Protein AF-X0PLC8-F1 (afdb_monomer)

Structure (mmCIF, N/CA/C/O backbone):
data_AF-X0PLC8-F1
#
_entry.id   AF-X0PLC8-F1
#
loop_
_atom_site.group_PDB
_atom_site.id
_atom_site.type_symbol
_atom_site.label_atom_id
_atom_site.label_alt_id
_atom_site.label_comp_id
_atom_site.label_asym_id
_atom_site.label_entity_id
_atom_site.label_seq_id
_atom_site.pdbx_PDB_ins_code
_atom_site.Cartn_x
_atom_site.Cartn_y
_atom_site.Cartn_z
_atom_site.occupancy
_atom_site.B_iso_or_equiv
_atom_site.auth_seq_id
_atom_site.auth_comp_id
_atom_site.auth_asym_id
_atom_site.auth_atom_id
_atom_site.pdbx_PDB_model_num
ATOM 1 N N . MET A 1 1 ? -4.499 11.742 -1.178 1.00 93.62 1 MET A N 1
ATOM 2 C CA . MET A 1 1 ? -5.339 10.524 -1.301 1.00 93.62 1 MET A CA 1
ATOM 3 C C . MET A 1 1 ? -6.110 10.357 -0.002 1.00 93.62 1 MET A C 1
ATOM 5 O O . MET A 1 1 ? -5.523 10.557 1.053 1.00 93.62 1 MET A O 1
ATOM 9 N N . THR A 1 2 ? -7.409 10.066 -0.093 1.00 94.44 2 THR A N 1
ATOM 10 C CA . THR A 1 2 ? -8.349 10.011 1.045 1.00 94.44 2 THR A CA 1
ATOM 11 C C . THR A 1 2 ? -8.955 8.620 1.267 1.00 94.44 2 THR A C 1
ATOM 13 O O . THR A 1 2 ? -9.656 8.402 2.248 1.00 94.44 2 THR A O 1
ATOM 16 N N . GLY A 1 3 ? -8.679 7.659 0.383 1.00 94.25 3 GLY A N 1
ATOM 17 C CA . GLY A 1 3 ? -9.177 6.289 0.454 1.00 94.25 3 GLY A CA 1
ATOM 18 C C . GLY A 1 3 ? -8.671 5.445 -0.716 1.00 94.25 3 GLY A C 1
ATOM 19 O O . GLY A 1 3 ? -8.031 5.962 -1.633 1.00 94.25 3 GLY A O 1
ATOM 20 N N . GLY A 1 4 ? -8.977 4.147 -0.682 1.00 96.69 4 GLY A N 1
ATOM 21 C CA . GLY A 1 4 ? -8.587 3.185 -1.717 1.00 96.69 4 GLY A CA 1
ATOM 22 C C . GLY A 1 4 ? -7.189 2.589 -1.533 1.00 96.69 4 GLY A C 1
ATOM 23 O O . GLY A 1 4 ? -6.539 2.774 -0.501 1.00 96.69 4 GLY A O 1
ATOM 24 N N . VAL A 1 5 ? -6.754 1.836 -2.545 1.00 97.94 5 VAL A N 1
ATOM 25 C CA . VAL A 1 5 ? -5.438 1.190 -2.601 1.00 97.94 5 VAL A CA 1
ATOM 26 C C . VAL A 1 5 ? -4.748 1.579 -3.903 1.00 97.94 5 VAL A C 1
ATOM 28 O O . VAL A 1 5 ? -5.341 1.443 -4.972 1.00 97.94 5 VAL A O 1
ATOM 31 N N . ALA A 1 6 ? -3.500 2.037 -3.826 1.00 98.19 6 ALA A N 1
ATOM 32 C CA . ALA A 1 6 ? -2.663 2.297 -4.995 1.00 98.19 6 ALA A CA 1
ATOM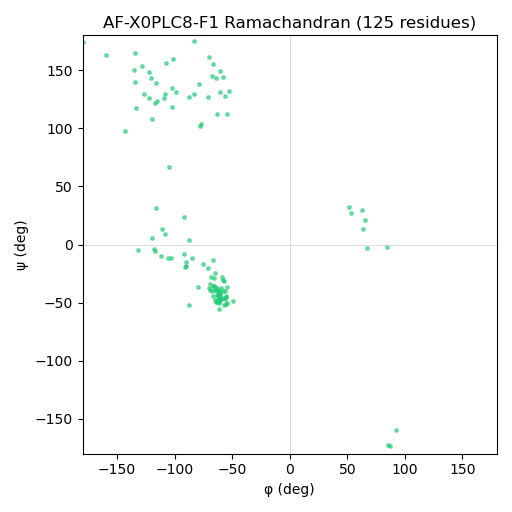 33 C C . ALA A 1 6 ? -1.439 1.379 -5.006 1.00 98.19 6 ALA A C 1
ATOM 35 O O . ALA A 1 6 ? -0.799 1.177 -3.978 1.00 98.19 6 ALA A O 1
ATOM 36 N N . VAL A 1 7 ? -1.083 0.853 -6.176 1.00 98.56 7 VAL A N 1
ATOM 37 C CA . VAL A 1 7 ? 0.125 0.041 -6.367 1.00 98.56 7 VAL A CA 1
ATOM 38 C C . VAL A 1 7 ? 0.976 0.698 -7.443 1.00 98.56 7 VAL A C 1
ATOM 40 O O . VAL A 1 7 ? 0.493 0.972 -8.539 1.00 98.56 7 VAL A O 1
ATOM 43 N N . ILE A 1 8 ? 2.236 0.970 -7.121 1.00 98.44 8 ILE A N 1
ATOM 44 C CA . ILE A 1 8 ? 3.187 1.649 -7.991 1.00 98.44 8 ILE A CA 1
ATOM 45 C C . ILE A 1 8 ? 4.356 0.695 -8.240 1.00 98.44 8 ILE A C 1
ATOM 47 O O . ILE A 1 8 ? 5.176 0.461 -7.358 1.00 98.44 8 ILE A O 1
ATOM 51 N N . LEU A 1 9 ? 4.437 0.158 -9.460 1.00 97.75 9 LEU A N 1
ATOM 52 C CA . LEU A 1 9 ? 5.514 -0.742 -9.917 1.00 97.75 9 LEU A CA 1
ATOM 53 C C . LEU A 1 9 ? 6.659 0.029 -10.590 1.00 97.75 9 LEU A C 1
ATOM 55 O O . LEU A 1 9 ? 7.358 -0.486 -11.457 1.00 97.75 9 LEU A O 1
ATOM 59 N N . GLY A 1 10 ? 6.776 1.307 -10.238 1.00 92.31 10 GLY A N 1
ATOM 60 C CA . GLY A 1 10 ? 7.512 2.343 -10.945 1.00 92.31 10 GLY A CA 1
ATOM 61 C C . GLY A 1 10 ? 8.354 3.191 -9.993 1.00 92.31 10 GLY A C 1
ATOM 62 O O . GLY A 1 10 ? 8.079 3.248 -8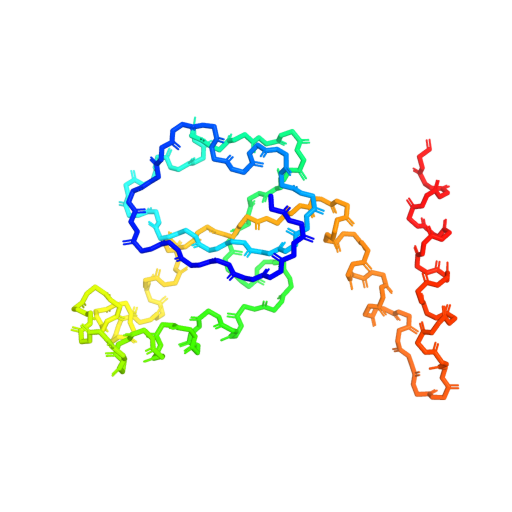.795 1.00 92.31 10 GLY A O 1
ATOM 63 N N . ARG A 1 11 ? 9.309 3.954 -10.538 1.00 94.88 11 ARG A N 1
ATOM 64 C CA . ARG A 1 11 ? 9.927 5.051 -9.778 1.00 94.88 11 ARG A CA 1
ATOM 65 C C . ARG A 1 11 ? 8.875 6.112 -9.462 1.00 94.88 11 ARG A C 1
ATOM 67 O O . ARG A 1 11 ? 8.034 6.429 -10.300 1.00 94.88 11 ARG A O 1
ATOM 74 N N . THR A 1 12 ? 8.973 6.716 -8.285 1.00 96.19 12 THR A N 1
ATOM 75 C CA . THR A 1 12 ? 8.126 7.847 -7.890 1.00 96.19 12 THR A CA 1
ATOM 76 C C . THR A 1 12 ? 8.861 9.180 -8.020 1.00 96.19 12 THR A C 1
ATOM 78 O O . THR A 1 12 ? 10.097 9.248 -8.060 1.00 96.19 12 THR A O 1
ATOM 81 N N . GLY A 1 13 ? 8.076 10.256 -8.098 1.00 96.12 13 GLY A N 1
ATOM 82 C CA . GLY A 1 13 ? 8.557 11.633 -8.012 1.00 96.12 13 GLY A CA 1
ATOM 83 C C . GLY A 1 13 ? 8.731 12.112 -6.569 1.00 96.12 13 GLY A C 1
ATOM 84 O O . GLY A 1 13 ? 8.387 11.414 -5.616 1.00 96.12 13 GLY A O 1
ATOM 85 N N . ARG A 1 14 ? 9.261 13.332 -6.418 1.00 97.50 14 ARG A N 1
ATOM 86 C CA . ARG A 1 14 ? 9.394 14.010 -5.117 1.00 97.50 14 ARG A CA 1
ATOM 87 C C . ARG A 1 14 ? 8.023 14.348 -4.527 1.00 97.50 14 ARG A C 1
ATOM 89 O O . ARG A 1 14 ? 7.073 14.576 -5.270 1.00 97.50 14 ARG A O 1
ATOM 96 N N . ASN A 1 15 ? 7.981 14.481 -3.202 1.00 97.62 15 ASN A N 1
ATOM 97 C CA . ASN A 1 15 ? 6.797 14.859 -2.432 1.00 97.62 15 ASN A CA 1
ATOM 98 C C . ASN A 1 15 ? 5.637 13.848 -2.552 1.00 97.62 15 ASN A C 1
ATOM 100 O O . ASN A 1 15 ? 4.465 14.216 -2.475 1.00 97.62 15 ASN A O 1
ATOM 104 N N . PHE A 1 16 ? 5.961 12.566 -2.755 1.00 98.50 16 PHE A N 1
ATOM 105 C CA . PHE A 1 16 ? 4.966 11.494 -2.774 1.00 98.50 16 PHE A CA 1
ATOM 106 C C . PHE A 1 16 ? 4.204 11.456 -1.441 1.00 98.50 16 PHE A C 1
ATOM 108 O O . PHE A 1 16 ? 4.798 11.686 -0.394 1.00 98.50 16 PHE A O 1
ATOM 115 N N . ALA A 1 17 ? 2.905 11.148 -1.485 1.00 98.00 17 ALA A N 1
ATOM 116 C CA . ALA A 1 17 ? 2.011 11.073 -0.323 1.00 98.00 17 ALA A CA 1
ATOM 117 C C . ALA A 1 17 ? 1.783 12.383 0.461 1.00 98.00 17 ALA A C 1
ATOM 119 O O . ALA A 1 17 ? 1.166 12.353 1.525 1.00 98.00 17 ALA A O 1
ATOM 120 N N . ALA A 1 18 ? 2.169 13.543 -0.079 1.00 98.06 18 ALA A N 1
ATOM 121 C CA . ALA A 1 18 ? 1.768 14.823 0.501 1.00 98.06 18 ALA A CA 1
ATOM 122 C C . ALA A 1 18 ? 0.233 14.924 0.599 1.00 98.06 18 ALA A C 1
ATOM 124 O O . ALA A 1 18 ? -0.485 14.668 -0.374 1.00 98.06 18 ALA A O 1
ATOM 125 N N . GLY A 1 19 ? -0.276 15.248 1.791 1.00 97.19 19 GLY A N 1
ATOM 126 C CA . GLY A 1 19 ? -1.719 15.309 2.057 1.00 97.19 19 GLY A CA 1
ATOM 127 C C . GLY A 1 19 ? -2.442 13.957 1.952 1.00 97.19 19 GLY A C 1
ATOM 128 O O . GLY A 1 19 ? -3.648 13.911 1.706 1.00 97.19 19 GLY A O 1
ATOM 129 N N . MET A 1 20 ? -1.730 12.832 2.058 1.00 97.81 20 MET A N 1
ATOM 130 C CA . MET A 1 20 ? -2.353 11.511 2.105 1.00 97.81 20 MET A CA 1
ATOM 131 C C . MET A 1 20 ? -2.936 11.264 3.500 1.00 97.81 20 MET A C 1
ATOM 133 O O . MET A 1 20 ? -2.202 10.971 4.436 1.00 97.81 20 MET A O 1
ATOM 137 N N . SER A 1 21 ? -4.257 11.379 3.626 1.00 96.06 21 SER A N 1
ATOM 138 C CA . SER A 1 21 ? -4.993 11.233 4.889 1.00 96.06 21 SER A CA 1
ATOM 139 C C . SER A 1 21 ? -5.765 9.915 5.008 1.00 96.06 21 SER A C 1
ATOM 141 O O . SER A 1 21 ? -6.222 9.573 6.093 1.00 96.06 21 SER A O 1
ATOM 143 N N . GLY A 1 22 ? -5.898 9.146 3.923 1.00 95.12 22 GLY A N 1
ATOM 144 C CA . GLY A 1 22 ? -6.571 7.848 3.948 1.00 95.12 22 GLY A CA 1
ATOM 145 C C . GLY A 1 22 ? -6.192 6.945 2.779 1.00 95.12 22 GLY A C 1
ATOM 146 O O . GLY A 1 22 ? -5.667 7.408 1.764 1.00 95.12 22 GLY A O 1
ATOM 147 N N . GLY A 1 23 ? -6.478 5.650 2.931 1.00 96.25 23 GLY A N 1
ATOM 148 C CA . GLY A 1 23 ? -6.078 4.604 1.988 1.00 96.25 23 GLY A CA 1
ATOM 149 C C . GLY A 1 23 ? -4.682 4.042 2.265 1.00 96.25 23 GLY A C 1
ATOM 150 O O . GLY A 1 23 ? -4.062 4.349 3.283 1.00 96.25 23 GLY A O 1
ATOM 151 N N . VAL A 1 24 ? -4.203 3.189 1.362 1.00 97.88 24 VAL A N 1
ATOM 152 C CA . VAL A 1 24 ? -2.880 2.546 1.431 1.00 97.88 24 VAL A CA 1
ATOM 153 C C . VAL A 1 24 ? -2.216 2.625 0.061 1.00 97.88 24 VAL A C 1
ATOM 155 O O . VAL A 1 24 ? -2.873 2.410 -0.957 1.00 97.88 24 VAL A O 1
ATOM 158 N N . ALA A 1 25 ? -0.914 2.897 0.019 1.00 98.44 25 ALA A N 1
ATOM 159 C CA . ALA A 1 25 ? -0.137 2.757 -1.208 1.00 98.44 25 ALA A CA 1
ATOM 160 C C . ALA A 1 25 ? 1.003 1.749 -1.034 1.00 98.44 25 ALA A C 1
ATOM 162 O O . ALA A 1 25 ? 1.633 1.693 0.016 1.00 98.44 25 ALA A O 1
ATOM 163 N N . TYR A 1 26 ? 1.279 0.981 -2.080 1.00 98.62 26 TYR A N 1
ATOM 164 C CA . TYR A 1 26 ? 2.405 0.059 -2.167 1.00 98.62 26 TYR A CA 1
ATOM 165 C C . TYR A 1 26 ? 3.343 0.533 -3.264 1.00 98.62 26 TYR A C 1
ATOM 167 O O . TYR A 1 26 ? 2.922 0.692 -4.411 1.00 98.62 26 TYR A O 1
ATOM 175 N N . VAL A 1 27 ? 4.607 0.754 -2.926 1.00 98.56 27 VAL A N 1
ATOM 176 C CA . VAL A 1 27 ? 5.629 1.213 -3.866 1.00 98.56 27 VAL A CA 1
ATOM 177 C C . VAL A 1 27 ? 6.702 0.147 -3.979 1.00 98.56 27 VAL A C 1
ATOM 179 O O . VAL A 1 27 ? 7.315 -0.215 -2.981 1.00 98.56 27 VAL A O 1
ATOM 182 N N . TYR A 1 28 ? 6.930 -0.350 -5.189 1.00 98.38 28 TYR A N 1
ATOM 183 C CA . TYR A 1 28 ? 8.049 -1.235 -5.488 1.00 98.38 28 TYR A CA 1
ATOM 184 C C . TYR A 1 28 ? 9.326 -0.386 -5.613 1.00 98.38 28 TYR A C 1
ATOM 186 O O . TYR A 1 28 ? 9.511 0.298 -6.617 1.00 98.38 28 TYR A O 1
ATOM 194 N N . ASP A 1 29 ? 10.183 -0.373 -4.585 1.00 97.50 29 ASP A N 1
ATOM 195 C CA . ASP A 1 29 ? 11.367 0.502 -4.498 1.00 97.50 29 ASP A CA 1
ATOM 196 C C . ASP A 1 29 ? 12.676 -0.258 -4.751 1.00 97.50 29 ASP A C 1
ATOM 198 O O . ASP A 1 29 ? 13.532 -0.394 -3.877 1.00 97.50 29 ASP A O 1
ATOM 202 N N . TRP A 1 30 ? 12.864 -0.745 -5.978 1.00 94.75 30 TRP A N 1
ATOM 203 C CA . TRP A 1 30 ? 14.095 -1.452 -6.368 1.00 94.75 30 TRP A CA 1
ATOM 204 C C . TRP A 1 30 ? 15.342 -0.558 -6.385 1.00 94.75 30 TRP A C 1
ATOM 206 O O . TRP A 1 30 ? 16.462 -1.053 -6.480 1.00 94.75 30 TRP A O 1
ATOM 216 N N . THR A 1 31 ? 15.164 0.765 -6.333 1.00 94.31 31 THR A N 1
ATOM 217 C CA . THR A 1 31 ? 16.260 1.739 -6.259 1.00 94.31 31 THR A CA 1
ATOM 218 C C . THR A 1 31 ? 16.644 2.114 -4.832 1.00 94.31 31 THR A C 1
ATOM 220 O O . THR A 1 31 ? 17.642 2.812 -4.654 1.00 94.31 31 THR A O 1
ATOM 223 N N . HIS A 1 32 ? 15.873 1.681 -3.830 1.00 95.25 32 HIS A N 1
ATOM 224 C CA . HIS A 1 32 ? 16.065 2.014 -2.416 1.00 95.25 32 HIS A CA 1
ATOM 225 C C . HIS A 1 32 ? 16.188 3.530 -2.152 1.00 95.25 32 HIS A C 1
ATOM 227 O O . HIS A 1 32 ? 16.926 3.975 -1.268 1.00 95.25 32 HIS A O 1
ATOM 233 N N . ASP A 1 33 ? 15.491 4.347 -2.950 1.00 96.50 33 ASP A N 1
ATOM 234 C CA . ASP A 1 33 ? 15.533 5.813 -2.881 1.00 96.50 33 ASP A CA 1
ATOM 235 C C . ASP A 1 33 ? 14.173 6.441 -2.532 1.00 96.50 33 ASP A C 1
ATOM 237 O O . ASP A 1 33 ? 14.092 7.659 -2.327 1.00 96.50 33 ASP A O 1
ATOM 241 N N . PHE A 1 34 ? 13.117 5.626 -2.404 1.00 98.06 34 PHE A N 1
ATOM 242 C CA . PHE A 1 34 ? 11.743 6.092 -2.224 1.00 98.06 34 PHE A CA 1
ATOM 243 C C . PHE A 1 34 ? 11.562 6.921 -0.952 1.00 98.06 34 PHE A C 1
ATOM 245 O O . PHE A 1 34 ? 10.928 7.978 -0.985 1.00 98.06 34 PHE A O 1
ATOM 252 N N . ALA A 1 35 ? 12.165 6.492 0.160 1.00 96.81 35 ALA A N 1
ATOM 253 C CA . ALA A 1 35 ? 12.017 7.163 1.451 1.00 96.81 35 ALA A CA 1
ATOM 254 C C . ALA A 1 35 ? 12.438 8.644 1.408 1.00 96.81 35 ALA A C 1
ATOM 256 O O . ALA A 1 35 ? 11.847 9.471 2.095 1.00 96.81 35 ALA A O 1
ATOM 257 N N . LYS A 1 36 ? 13.410 9.000 0.554 1.00 97.31 36 LYS A N 1
ATOM 258 C CA . LYS A 1 36 ? 13.883 10.386 0.368 1.00 97.31 36 LYS A CA 1
ATOM 259 C C . LYS A 1 36 ? 12.916 11.248 -0.450 1.00 97.31 36 LYS A C 1
ATOM 261 O O . LYS A 1 36 ? 13.048 12.467 -0.479 1.00 97.31 36 LYS A O 1
ATOM 266 N N . LYS A 1 37 ? 11.983 10.621 -1.165 1.00 97.56 37 LYS A N 1
ATOM 267 C CA . LYS A 1 37 ? 11.005 11.274 -2.043 1.00 97.56 37 LYS A CA 1
ATOM 268 C C . LYS A 1 37 ? 9.614 11.349 -1.422 1.00 97.56 37 LYS A C 1
ATOM 270 O O . LYS A 1 37 ? 8.762 12.054 -1.962 1.00 97.56 37 LYS A O 1
ATOM 275 N N . CYS A 1 38 ? 9.380 10.639 -0.324 1.00 98.12 38 CYS A N 1
ATOM 276 C CA . CYS A 1 38 ? 8.106 10.634 0.375 1.00 98.12 38 CYS A CA 1
ATOM 277 C C . CYS A 1 38 ? 8.007 11.837 1.318 1.00 98.12 38 CYS A C 1
ATOM 279 O O . CYS A 1 38 ? 8.894 12.065 2.139 1.00 98.12 38 CYS A O 1
ATOM 281 N N . ASN A 1 39 ? 6.910 12.581 1.226 1.00 98.19 39 ASN A N 1
ATOM 282 C CA . ASN A 1 39 ? 6.485 13.459 2.305 1.00 98.19 39 ASN A CA 1
ATOM 283 C C . ASN A 1 39 ? 5.984 12.569 3.449 1.00 98.19 39 ASN A C 1
ATOM 285 O O . ASN A 1 39 ? 5.164 11.684 3.214 1.00 98.19 39 ASN A O 1
ATOM 289 N N . ARG A 1 40 ? 6.507 12.771 4.661 1.00 97.44 40 AR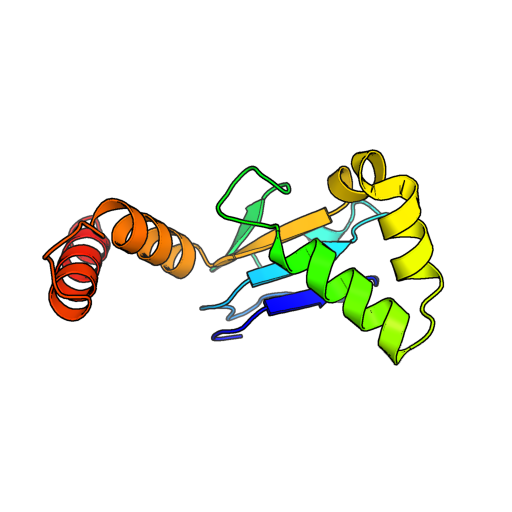G A N 1
ATOM 290 C CA . ARG A 1 40 ? 6.209 11.942 5.839 1.00 97.44 40 ARG A CA 1
ATOM 291 C C . ARG A 1 40 ? 5.385 12.683 6.890 1.00 97.44 40 ARG A C 1
ATOM 293 O O . ARG A 1 40 ? 5.268 12.192 8.006 1.00 97.44 40 ARG A O 1
ATOM 300 N N . ASP A 1 41 ? 4.808 13.834 6.548 1.00 97.56 41 ASP A N 1
ATOM 301 C CA . ASP A 1 41 ? 4.072 14.677 7.496 1.00 97.56 41 ASP A CA 1
ATOM 302 C C . ASP A 1 41 ? 2.883 13.908 8.091 1.00 97.56 41 ASP A C 1
ATOM 304 O O . ASP A 1 41 ? 2.711 13.885 9.307 1.00 97.56 41 ASP A O 1
ATOM 308 N N . LEU A 1 42 ? 2.126 13.200 7.241 1.00 97.44 42 LEU A N 1
ATOM 309 C CA . LEU A 1 42 ? 0.921 12.447 7.629 1.00 97.44 42 LEU A CA 1
ATOM 310 C C . LEU A 1 42 ? 1.060 10.924 7.521 1.00 97.44 42 LEU A C 1
ATOM 312 O O . LEU A 1 42 ? 0.169 10.191 7.951 1.00 97.44 42 LEU A O 1
ATOM 316 N N . VAL A 1 43 ? 2.142 10.431 6.919 1.00 98.25 43 VAL A N 1
ATOM 317 C CA . VAL A 1 43 ? 2.295 9.008 6.592 1.00 98.25 43 VAL A CA 1
ATOM 318 C C . VAL A 1 43 ? 3.534 8.404 7.219 1.00 98.25 43 VAL A C 1
ATOM 320 O O . VAL A 1 43 ? 4.574 9.055 7.331 1.00 98.25 43 VAL A O 1
ATOM 323 N N . ASP A 1 44 ? 3.418 7.123 7.542 1.00 98.25 44 ASP A N 1
ATOM 324 C CA . ASP A 1 44 ? 4.537 6.264 7.888 1.00 98.25 44 ASP A CA 1
ATOM 325 C C . ASP A 1 44 ? 4.825 5.278 6.758 1.00 98.25 44 ASP A C 1
ATOM 327 O O . ASP A 1 44 ? 3.971 4.969 5.916 1.00 98.25 44 ASP A O 1
ATOM 331 N N . LEU A 1 45 ? 6.074 4.820 6.739 1.00 98.25 45 LEU A N 1
ATOM 332 C CA . LEU A 1 45 ? 6.577 3.831 5.802 1.00 98.25 45 LEU A CA 1
ATOM 333 C C . LEU A 1 45 ? 6.800 2.532 6.562 1.00 98.25 45 LEU A C 1
ATOM 335 O O . LEU A 1 45 ? 7.471 2.548 7.591 1.00 98.25 45 LEU A O 1
ATOM 339 N N . TYR A 1 46 ? 6.269 1.442 6.029 1.00 98.06 46 TYR A N 1
ATOM 340 C CA . TYR A 1 46 ? 6.381 0.110 6.608 1.00 98.06 46 TYR A CA 1
ATOM 341 C C . TYR A 1 46 ? 6.886 -0.876 5.562 1.00 98.06 46 TYR A C 1
ATOM 343 O O . TYR A 1 46 ? 6.645 -0.708 4.360 1.00 98.06 46 TYR A O 1
ATOM 351 N N . HIS A 1 47 ? 7.541 -1.935 6.018 1.00 97.00 47 HIS A N 1
ATOM 352 C CA . HIS A 1 47 ? 7.684 -3.129 5.201 1.00 97.00 47 HIS A CA 1
ATOM 353 C C . HIS A 1 47 ? 6.332 -3.841 5.069 1.00 97.00 47 HIS A C 1
ATOM 355 O O . HIS A 1 47 ? 5.399 -3.613 5.846 1.00 97.00 47 HIS A O 1
ATOM 361 N N . LEU A 1 48 ? 6.212 -4.710 4.066 1.00 95.88 48 LEU A N 1
ATOM 362 C CA . LEU A 1 48 ? 5.061 -5.608 4.002 1.00 95.88 48 LEU A CA 1
ATOM 363 C C . LEU A 1 48 ? 5.023 -6.512 5.240 1.00 95.88 48 LEU A C 1
ATOM 365 O O . LEU A 1 48 ? 6.065 -6.861 5.791 1.00 95.88 48 LEU A O 1
ATOM 369 N N . ASP A 1 49 ? 3.816 -6.888 5.650 1.00 91.25 49 ASP A N 1
ATOM 370 C CA . ASP A 1 49 ? 3.503 -7.713 6.821 1.00 91.25 49 ASP A CA 1
ATOM 371 C C . ASP A 1 49 ? 3.805 -7.043 8.187 1.00 91.25 49 ASP A C 1
ATOM 373 O O . ASP A 1 49 ? 3.473 -7.600 9.233 1.00 91.25 49 ASP A O 1
ATOM 377 N N . GLU A 1 50 ? 4.374 -5.831 8.211 1.00 93.56 50 GLU A N 1
ATOM 378 C CA . GLU A 1 50 ? 4.685 -5.095 9.448 1.00 93.56 50 GLU A CA 1
ATOM 379 C C . GLU A 1 50 ? 3.451 -4.389 10.042 1.00 93.56 50 GLU A C 1
ATOM 381 O O . GLU A 1 50 ? 3.278 -4.332 11.261 1.00 93.56 50 GLU A O 1
ATOM 386 N N . ALA A 1 51 ? 2.569 -3.855 9.190 1.00 88.81 51 ALA A N 1
ATOM 387 C CA . ALA A 1 51 ? 1.454 -3.012 9.618 1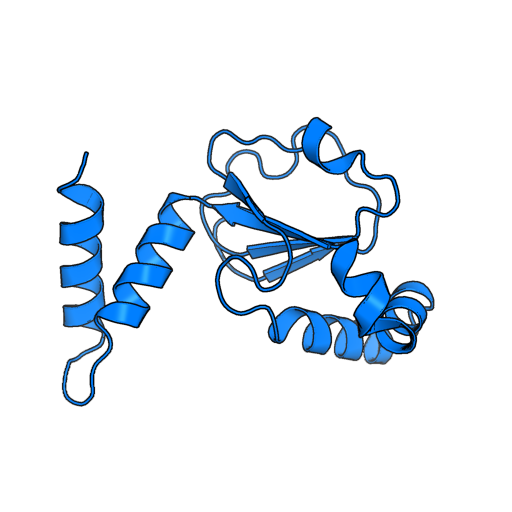.00 88.81 51 ALA A CA 1
ATOM 388 C C . ALA A 1 51 ? 0.182 -3.249 8.794 1.00 88.81 51 ALA A C 1
ATOM 390 O O . ALA A 1 51 ? -0.015 -2.650 7.737 1.00 88.81 51 ALA A O 1
ATOM 391 N N . GLY A 1 52 ? -0.742 -4.066 9.304 1.00 85.25 52 GLY A N 1
ATOM 392 C CA . GLY A 1 52 ? -2.037 -4.338 8.669 1.00 85.25 52 GLY A CA 1
ATOM 393 C C . GLY A 1 52 ? -2.021 -5.559 7.744 1.00 85.25 52 GLY A C 1
ATOM 394 O O . GLY A 1 52 ? -1.195 -6.444 7.902 1.00 85.25 52 GLY A O 1
ATOM 395 N N . ASP A 1 53 ? -2.992 -5.639 6.833 1.00 89.62 53 ASP A N 1
ATOM 396 C CA . ASP A 1 53 ? -3.108 -6.725 5.846 1.00 89.62 53 ASP A CA 1
ATOM 397 C C . ASP A 1 53 ? -2.620 -6.237 4.474 1.00 89.62 53 ASP A C 1
ATOM 399 O O . ASP A 1 53 ? -2.985 -5.132 4.058 1.00 89.62 53 ASP A O 1
ATOM 403 N N . ASP A 1 54 ? -1.805 -7.053 3.805 1.00 95.19 54 ASP A N 1
ATOM 404 C CA . ASP A 1 54 ? -1.188 -6.778 2.503 1.00 95.19 54 ASP A CA 1
ATOM 405 C C . ASP A 1 54 ? -1.584 -7.785 1.412 1.00 95.19 54 ASP A C 1
ATOM 407 O O . ASP A 1 54 ? -1.104 -7.701 0.280 1.00 95.19 54 ASP A O 1
ATOM 411 N N . SER A 1 55 ? -2.501 -8.711 1.706 1.00 93.62 55 SER A N 1
ATOM 412 C CA . SER A 1 55 ? -2.990 -9.723 0.755 1.00 93.62 55 SER A CA 1
ATOM 413 C C . SER A 1 55 ? -3.517 -9.112 -0.551 1.00 93.62 55 SER A C 1
ATOM 415 O O . SER A 1 55 ? -3.253 -9.637 -1.639 1.00 93.62 55 SER A O 1
ATOM 417 N N . ILE A 1 56 ? -4.161 -7.943 -0.455 1.00 96.81 56 ILE A N 1
ATOM 418 C CA . ILE A 1 56 ? -4.702 -7.189 -1.591 1.00 96.81 56 ILE A CA 1
ATOM 419 C C . ILE A 1 56 ? -3.636 -6.826 -2.633 1.00 96.81 56 ILE A C 1
ATOM 421 O O . ILE A 1 56 ? -3.939 -6.771 -3.824 1.00 96.81 56 ILE A O 1
ATOM 425 N N . LEU A 1 57 ? -2.374 -6.622 -2.233 1.00 98.12 57 LEU A N 1
ATOM 426 C CA . LEU A 1 57 ? -1.291 -6.284 -3.161 1.00 98.12 57 LEU A CA 1
ATOM 427 C C . LEU A 1 57 ? -1.089 -7.398 -4.192 1.00 98.12 57 LEU A C 1
ATOM 429 O O . LEU A 1 57 ? -1.032 -7.137 -5.395 1.00 98.12 57 LEU A O 1
ATOM 433 N N . LYS A 1 58 ? -1.027 -8.651 -3.730 1.00 97.19 58 LYS A N 1
ATOM 434 C CA . LYS A 1 58 ? -0.812 -9.805 -4.610 1.00 97.19 58 LYS A CA 1
ATOM 435 C C . LYS A 1 58 ? -1.991 -10.006 -5.563 1.00 97.19 58 LYS A C 1
ATOM 437 O O . LYS A 1 58 ? -1.788 -10.373 -6.718 1.00 97.19 58 LYS A O 1
ATOM 442 N N . GLU A 1 59 ? -3.214 -9.737 -5.112 1.00 98.12 59 GLU A N 1
ATOM 443 C CA . GLU A 1 59 ? -4.405 -9.776 -5.967 1.00 98.12 59 GLU A CA 1
ATOM 444 C C . GLU A 1 59 ? -4.392 -8.682 -7.039 1.00 98.12 59 GLU A C 1
ATOM 446 O O . GLU A 1 59 ? -4.680 -8.957 -8.205 1.00 98.12 59 GLU A O 1
ATOM 451 N N . LEU A 1 60 ? -4.029 -7.451 -6.667 1.00 98.50 60 LEU A N 1
ATOM 452 C CA . LEU A 1 60 ? -3.936 -6.328 -7.600 1.00 98.50 60 LEU A CA 1
ATOM 453 C C . LEU A 1 60 ? -2.844 -6.552 -8.648 1.00 98.50 60 LEU A C 1
ATOM 455 O O . LEU A 1 60 ? -3.072 -6.268 -9.820 1.00 98.50 60 LEU A O 1
ATOM 459 N N . LEU A 1 61 ? -1.704 -7.126 -8.261 1.00 98.62 61 LEU A N 1
ATOM 460 C CA . LEU A 1 61 ? -0.655 -7.534 -9.196 1.00 98.62 61 LEU A CA 1
ATOM 461 C C . LEU A 1 61 ? -1.160 -8.574 -10.203 1.00 98.62 61 LEU A C 1
ATOM 463 O O . LEU A 1 61 ? -0.946 -8.410 -11.402 1.00 98.62 61 LEU A O 1
ATOM 467 N N . LYS A 1 62 ? -1.872 -9.613 -9.742 1.00 98.50 62 LYS A N 1
ATOM 468 C CA . LYS A 1 62 ? -2.452 -10.641 -10.626 1.00 98.50 62 LYS A CA 1
ATOM 469 C C . LYS A 1 62 ? -3.436 -10.035 -11.625 1.00 98.50 62 LYS A C 1
ATOM 471 O O . LYS A 1 62 ? -3.340 -10.312 -12.817 1.00 98.50 62 LYS A O 1
ATOM 476 N N . LYS A 1 63 ? -4.343 -9.176 -11.147 1.00 98.62 63 LYS A N 1
ATOM 477 C CA . LYS A 1 63 ? -5.288 -8.443 -12.004 1.00 98.62 63 LYS A CA 1
ATOM 478 C C . LYS A 1 63 ? -4.559 -7.545 -12.996 1.00 98.62 63 LYS A C 1
ATOM 480 O O . LYS A 1 63 ? -4.945 -7.488 -14.155 1.00 98.62 63 LYS A O 1
ATOM 485 N N . HIS A 1 64 ? -3.492 -6.873 -12.565 1.00 98.62 64 HIS A N 1
ATOM 486 C CA . HIS A 1 64 ? -2.696 -6.038 -13.454 1.00 98.62 64 HIS A CA 1
ATOM 487 C C . HIS A 1 64 ? -2.077 -6.866 -14.585 1.00 98.62 64 HIS A C 1
ATOM 489 O O . HIS A 1 64 ? -2.280 -6.511 -15.737 1.00 98.62 64 HIS A O 1
ATOM 495 N N . VAL A 1 65 ? -1.435 -8.005 -14.288 1.00 98.69 65 VAL A N 1
ATOM 496 C CA . VAL A 1 65 ? -0.932 -8.926 -15.328 1.00 98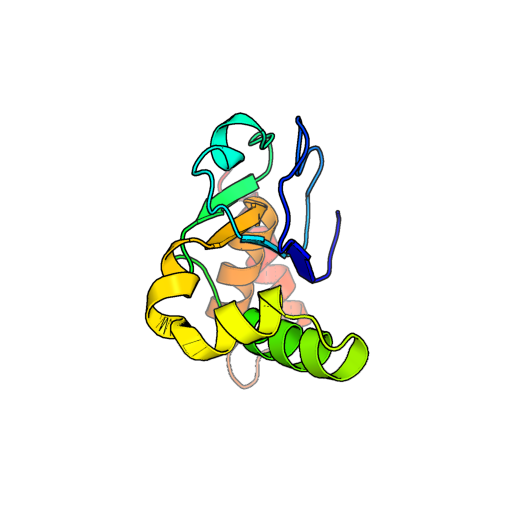.69 65 VAL A CA 1
ATOM 497 C C . VAL A 1 65 ? -2.054 -9.366 -16.264 1.00 98.69 65 VAL A C 1
ATOM 499 O O . VAL A 1 65 ? -1.888 -9.296 -17.472 1.00 98.69 65 VAL A O 1
ATOM 502 N N . GLN A 1 66 ? -3.203 -9.773 -15.722 1.00 98.69 66 GLN A N 1
ATOM 503 C CA . GLN A 1 66 ? -4.342 -10.218 -16.527 1.00 98.69 66 GLN A CA 1
ATOM 504 C C . GLN A 1 66 ? -4.860 -9.134 -17.485 1.00 98.69 66 GLN A C 1
ATOM 506 O O . GLN A 1 66 ? -5.298 -9.455 -18.585 1.00 98.69 66 GLN A O 1
ATOM 511 N N . TYR A 1 67 ? -4.864 -7.868 -17.065 1.00 98.56 67 TYR A N 1
ATOM 512 C CA . TYR A 1 67 ? -5.433 -6.775 -17.855 1.00 98.56 67 TYR A CA 1
ATOM 513 C C . TYR A 1 67 ? -4.433 -6.083 -18.780 1.00 98.56 67 TYR A C 1
ATOM 515 O O . TYR A 1 67 ? -4.864 -5.377 -19.688 1.00 98.56 67 TYR A O 1
ATOM 523 N N . THR A 1 68 ? -3.126 -6.219 -18.540 1.00 98.44 68 THR A N 1
ATOM 524 C CA . THR A 1 68 ? -2.104 -5.440 -19.262 1.00 98.44 68 THR A CA 1
ATOM 525 C C . THR A 1 68 ? -0.939 -6.261 -19.800 1.00 98.44 68 THR A C 1
ATOM 527 O O . THR A 1 68 ? -0.064 -5.688 -20.442 1.00 98.44 68 THR A O 1
ATOM 530 N N . ASP A 1 69 ? -0.879 -7.560 -19.499 1.00 98.12 69 ASP A N 1
ATOM 531 C CA . ASP A 1 69 ? 0.269 -8.430 -19.777 1.00 98.12 69 ASP A CA 1
ATOM 532 C C . ASP A 1 69 ? 1.608 -7.901 -19.226 1.00 98.12 69 ASP A C 1
ATOM 534 O O . ASP A 1 69 ? 2.682 -8.248 -19.712 1.00 98.12 69 ASP A O 1
ATOM 538 N N . SER A 1 70 ? 1.562 -7.097 -18.157 1.00 98.38 70 SER A N 1
ATOM 539 C CA . SER A 1 70 ? 2.741 -6.475 -17.541 1.00 98.38 70 SER A CA 1
ATOM 540 C C . SER A 1 70 ? 3.826 -7.488 -17.154 1.00 98.38 70 SER A C 1
ATOM 542 O O . SER A 1 70 ? 3.678 -8.263 -16.203 1.00 98.38 70 SER A O 1
ATOM 544 N N . GLU A 1 71 ? 4.966 -7.422 -17.846 1.00 97.81 71 GLU A N 1
ATOM 545 C CA . GLU A 1 71 ? 6.156 -8.227 -17.549 1.00 97.81 71 GLU A CA 1
ATOM 546 C C . GLU A 1 71 ? 6.707 -7.937 -16.150 1.00 97.81 71 GLU A C 1
ATOM 548 O O . GLU A 1 71 ? 7.096 -8.854 -15.427 1.00 97.81 71 GLU A O 1
ATOM 553 N N . THR A 1 72 ? 6.692 -6.668 -15.726 1.00 97.00 72 THR A N 1
ATOM 554 C CA . THR A 1 72 ? 7.159 -6.264 -14.394 1.00 97.00 72 THR A CA 1
ATOM 555 C C . THR A 1 72 ? 6.336 -6.931 -13.297 1.00 97.00 72 THR A C 1
ATOM 557 O O . THR A 1 72 ? 6.901 -7.522 -12.379 1.00 97.00 72 THR A O 1
ATOM 560 N N . ALA A 1 73 ? 5.004 -6.884 -13.391 1.00 98.25 73 ALA A N 1
ATOM 561 C CA . ALA A 1 73 ? 4.147 -7.519 -12.395 1.00 98.25 73 ALA A CA 1
ATOM 562 C C . ALA A 1 73 ? 4.265 -9.048 -12.420 1.00 98.25 73 ALA A C 1
ATOM 564 O O . ALA A 1 73 ? 4.252 -9.668 -11.357 1.00 98.25 73 ALA A O 1
ATOM 565 N N . ARG A 1 74 ? 4.438 -9.649 -13.605 1.00 98.50 74 ARG A N 1
ATOM 566 C CA . ARG A 1 74 ? 4.678 -11.090 -13.750 1.00 98.50 74 ARG A CA 1
ATOM 567 C C . ARG A 1 74 ? 5.967 -11.506 -13.045 1.00 98.50 74 ARG A C 1
ATOM 569 O O . ARG A 1 74 ? 5.918 -12.359 -12.169 1.00 98.50 74 ARG A O 1
ATOM 576 N N . LYS A 1 75 ? 7.078 -10.807 -13.304 1.00 97.88 75 LYS A N 1
ATOM 577 C CA . LYS A 1 75 ? 8.364 -11.048 -12.632 1.00 97.88 75 LYS A CA 1
ATOM 578 C C . LYS A 1 75 ? 8.248 -10.960 -11.107 1.00 97.88 75 LYS A C 1
ATOM 580 O O . LYS A 1 75 ? 8.803 -11.807 -10.406 1.00 97.88 75 LYS A O 1
ATOM 585 N N . ILE A 1 76 ? 7.537 -9.947 -10.602 1.00 98.06 76 ILE A N 1
ATOM 586 C CA . ILE A 1 76 ? 7.300 -9.770 -9.161 1.00 98.06 76 ILE A CA 1
ATOM 587 C C . ILE A 1 76 ? 6.517 -10.956 -8.588 1.00 98.06 76 ILE A C 1
ATOM 589 O O . ILE A 1 76 ? 6.858 -11.454 -7.519 1.00 98.06 76 ILE A O 1
ATOM 593 N N . LEU A 1 77 ? 5.472 -11.415 -9.280 1.00 98.25 77 LEU A N 1
ATOM 594 C CA . LEU A 1 77 ? 4.661 -12.551 -8.837 1.00 98.25 77 LEU A CA 1
ATOM 595 C C . LEU A 1 77 ? 5.433 -13.874 -8.875 1.00 98.25 77 LEU A C 1
ATOM 597 O O . LEU A 1 77 ? 5.308 -14.657 -7.933 1.00 98.25 77 LEU A O 1
ATOM 601 N N . ASP A 1 78 ? 6.242 -14.095 -9.911 1.00 98.31 78 ASP A N 1
ATOM 602 C CA . ASP A 1 78 ? 7.053 -15.306 -10.080 1.00 98.31 78 ASP A CA 1
ATOM 603 C C . ASP A 1 78 ? 8.138 -15.426 -8.995 1.00 98.31 78 ASP A C 1
ATOM 605 O O . ASP A 1 78 ? 8.497 -16.529 -8.593 1.00 98.31 78 ASP A O 1
ATOM 609 N N . ASN A 1 79 ? 8.623 -14.294 -8.469 1.00 97.62 79 ASN A N 1
ATOM 610 C CA . ASN A 1 79 ? 9.675 -14.221 -7.445 1.00 97.62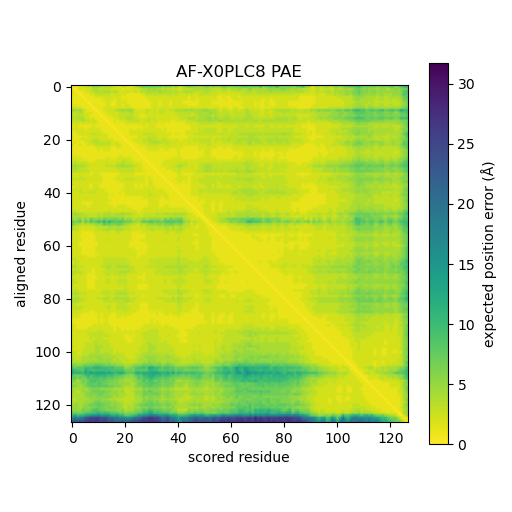 79 ASN A CA 1
ATOM 611 C C . ASN A 1 79 ? 9.172 -13.618 -6.121 1.00 97.62 79 ASN A C 1
ATOM 613 O O . ASN A 1 79 ? 9.922 -12.953 -5.400 1.00 97.62 79 ASN A O 1
ATOM 617 N N . TRP A 1 80 ? 7.892 -13.835 -5.807 1.00 96.81 80 TRP A N 1
ATOM 618 C CA . TRP A 1 80 ? 7.163 -13.108 -4.766 1.00 96.81 80 TRP A CA 1
ATOM 619 C C . TRP A 1 80 ? 7.884 -13.014 -3.417 1.00 96.81 80 TRP A C 1
ATOM 621 O O . TRP A 1 80 ? 7.992 -11.924 -2.864 1.00 96.81 80 TRP A O 1
ATOM 631 N N . ASP A 1 81 ? 8.398 -14.122 -2.883 1.00 95.25 81 ASP A N 1
ATOM 632 C CA . ASP A 1 81 ? 8.978 -14.152 -1.531 1.00 95.25 81 ASP A CA 1
ATOM 633 C C . ASP A 1 81 ? 10.243 -13.295 -1.386 1.00 95.25 81 ASP A C 1
ATOM 635 O O . ASP A 1 81 ? 10.559 -12.811 -0.292 1.00 95.25 81 ASP A O 1
ATOM 639 N N . THR A 1 82 ? 10.942 -13.066 -2.497 1.00 96.50 82 THR A N 1
ATOM 640 C CA . THR A 1 82 ? 12.095 -12.167 -2.568 1.00 96.50 82 THR A CA 1
ATOM 641 C C . THR A 1 82 ? 11.639 -10.744 -2.861 1.00 96.50 82 THR A C 1
ATOM 643 O O . THR A 1 82 ? 11.972 -9.824 -2.116 1.00 96.50 82 THR A O 1
ATOM 646 N N . GLU A 1 83 ? 10.833 -10.564 -3.907 1.00 96.56 83 GLU A N 1
ATOM 647 C CA . GLU A 1 83 ? 10.452 -9.244 -4.418 1.00 96.56 83 GLU A CA 1
ATOM 648 C C . GLU A 1 83 ? 9.552 -8.471 -3.449 1.00 96.56 83 GLU A C 1
ATOM 650 O O . GLU A 1 83 ? 9.613 -7.243 -3.387 1.00 96.56 83 GLU A O 1
ATOM 655 N N . LYS A 1 84 ? 8.773 -9.171 -2.613 1.00 95.50 84 LYS A N 1
ATOM 656 C CA . LYS A 1 84 ? 7.933 -8.544 -1.585 1.00 95.50 84 LYS A CA 1
ATOM 657 C C . LYS A 1 84 ? 8.742 -7.698 -0.591 1.00 95.50 84 LYS A C 1
ATOM 659 O O . LYS A 1 84 ? 8.229 -6.718 -0.064 1.00 95.50 84 LYS A O 1
ATOM 664 N N . LYS A 1 85 ? 10.021 -8.024 -0.364 1.00 96.25 85 LYS A N 1
ATOM 665 C CA . LYS A 1 85 ? 10.911 -7.282 0.553 1.00 96.25 85 LYS A CA 1
ATOM 666 C C . LYS A 1 85 ? 11.308 -5.904 0.014 1.00 96.25 85 LYS A C 1
ATOM 668 O O . LYS A 1 85 ? 11.713 -5.041 0.786 1.00 96.25 85 LYS A O 1
ATOM 673 N N . THR A 1 86 ? 11.178 -5.705 -1.294 1.00 96.88 86 THR A N 1
ATOM 674 C CA . THR A 1 86 ? 11.474 -4.452 -2.001 1.00 96.88 86 THR A CA 1
ATOM 675 C C . THR A 1 86 ? 10.291 -3.479 -1.963 1.00 96.88 86 THR A C 1
ATOM 677 O O . THR A 1 86 ? 10.424 -2.309 -2.323 1.00 96.88 86 THR A O 1
ATOM 680 N N . PHE A 1 87 ? 9.112 -3.940 -1.539 1.00 98.19 87 PHE A N 1
ATOM 681 C CA . PHE A 1 87 ? 7.953 -3.072 -1.399 1.00 98.19 87 PHE A CA 1
ATOM 682 C C . PHE A 1 87 ? 8.012 -2.252 -0.115 1.00 98.19 87 PHE A C 1
ATOM 684 O O . PHE A 1 87 ? 8.290 -2.764 0.969 1.00 98.19 87 PHE A O 1
ATOM 691 N N . ILE A 1 88 ? 7.646 -0.982 -0.256 1.00 98.25 88 ILE A N 1
ATOM 692 C CA . ILE A 1 88 ? 7.355 -0.076 0.844 1.00 98.25 88 ILE A CA 1
ATOM 693 C C . ILE A 1 88 ? 5.855 0.189 0.861 1.00 98.25 88 ILE A C 1
ATOM 695 O O . ILE A 1 88 ? 5.264 0.611 -0.139 1.00 98.25 88 ILE A O 1
ATOM 699 N N . LYS A 1 89 ? 5.239 -0.041 2.015 1.00 98.38 89 LYS A N 1
ATOM 700 C CA . LYS A 1 89 ? 3.865 0.347 2.299 1.00 98.38 89 LYS A CA 1
ATOM 701 C C . LYS A 1 89 ? 3.849 1.770 2.838 1.00 98.38 89 LYS A C 1
ATOM 703 O O . LYS A 1 89 ? 4.527 2.078 3.811 1.00 98.38 89 LYS A O 1
ATOM 708 N N . VAL A 1 90 ? 3.042 2.624 2.224 1.00 98.38 90 VAL A N 1
ATOM 709 C CA . VAL A 1 90 ? 2.751 3.980 2.689 1.00 98.38 90 VAL A CA 1
ATOM 710 C C . VAL A 1 90 ? 1.384 3.966 3.348 1.00 98.38 90 VAL A C 1
ATOM 712 O O . VAL A 1 90 ? 0.379 3.644 2.704 1.00 98.38 90 VAL A O 1
ATOM 715 N N . TYR A 1 91 ? 1.350 4.299 4.635 1.00 97.81 91 TYR A N 1
ATOM 716 C CA . TYR A 1 91 ? 0.148 4.205 5.452 1.00 97.81 91 TYR A CA 1
ATOM 717 C C . TYR A 1 91 ? -0.019 5.498 6.268 1.00 97.81 91 TYR A C 1
ATOM 719 O O . TYR A 1 91 ? 0.846 5.812 7.087 1.00 97.81 91 TYR A O 1
ATOM 727 N N . PRO A 1 92 ? -1.104 6.272 6.070 1.00 97.62 92 PRO A N 1
ATOM 728 C CA . PRO A 1 92 ? -1.369 7.454 6.884 1.00 97.62 92 PRO A CA 1
ATOM 729 C C . PRO A 1 92 ? -1.534 7.094 8.357 1.00 97.62 92 PRO A C 1
ATOM 731 O O . PRO A 1 92 ? -2.286 6.170 8.672 1.00 97.62 92 PRO A O 1
ATOM 734 N N . ARG A 1 93 ? -0.844 7.817 9.247 1.00 96.25 93 ARG A N 1
ATOM 735 C CA . ARG A 1 93 ? -0.750 7.501 10.684 1.00 96.25 93 ARG A CA 1
ATOM 736 C C . ARG A 1 93 ? -2.114 7.425 11.355 1.00 96.25 93 ARG A C 1
ATOM 738 O O . ARG A 1 93 ? -2.447 6.401 11.952 1.00 96.25 93 ARG A O 1
ATOM 745 N N . ASP A 1 94 ? -2.933 8.456 11.179 1.00 94.88 94 ASP A N 1
ATOM 746 C CA . ASP A 1 94 ? -4.252 8.522 11.815 1.00 94.88 94 ASP A CA 1
ATOM 747 C C . ASP A 1 94 ? -5.210 7.486 11.226 1.00 94.88 94 ASP A C 1
ATOM 749 O O . ASP A 1 94 ? -5.933 6.802 11.953 1.00 94.88 94 ASP A O 1
ATOM 753 N N . TYR A 1 95 ? -5.152 7.281 9.906 1.00 94.81 95 TYR A N 1
ATOM 754 C CA . TYR A 1 95 ? -5.922 6.233 9.239 1.00 94.81 95 TYR A CA 1
ATOM 755 C C . TYR A 1 95 ? -5.525 4.836 9.739 1.00 94.81 95 TYR A C 1
ATOM 757 O O . TYR A 1 95 ? -6.388 3.989 9.978 1.00 94.81 95 TYR A O 1
ATOM 765 N N . HIS A 1 96 ? -4.228 4.587 9.937 1.00 95.38 96 HIS A N 1
ATOM 766 C CA . HIS A 1 96 ? -3.714 3.341 10.498 1.00 95.38 96 HIS A CA 1
ATOM 767 C C . HIS A 1 96 ? -4.192 3.137 11.940 1.00 95.38 96 HIS A C 1
ATOM 769 O O . HIS A 1 96 ? -4.755 2.081 12.244 1.00 95.38 96 HIS A O 1
ATOM 775 N N . LYS A 1 97 ? -4.051 4.156 12.799 1.00 94.88 97 LYS A N 1
ATOM 776 C CA . LYS A 1 97 ? -4.530 4.154 14.193 1.00 94.88 97 LYS A CA 1
ATOM 777 C C . LYS A 1 97 ? -6.019 3.811 14.254 1.00 94.88 97 LYS A C 1
ATOM 779 O O . LYS A 1 97 ? -6.405 2.867 14.944 1.00 94.88 97 LYS A O 1
ATOM 784 N N . MET A 1 98 ? -6.840 4.497 13.458 1.00 94.94 98 MET A N 1
ATOM 785 C CA . MET A 1 98 ? -8.283 4.254 13.386 1.00 94.94 98 MET A CA 1
ATOM 786 C C . MET A 1 98 ? -8.617 2.834 12.923 1.00 94.94 98 MET A C 1
ATOM 788 O O . MET A 1 98 ? -9.422 2.152 13.554 1.00 94.94 98 MET A O 1
ATOM 792 N N . ARG A 1 99 ? -7.976 2.337 11.857 1.00 93.94 99 ARG A N 1
ATOM 793 C CA . ARG A 1 99 ? -8.206 0.971 11.350 1.00 93.94 99 ARG A CA 1
ATOM 794 C C . ARG A 1 99 ? -7.818 -0.099 12.368 1.00 93.94 99 ARG A C 1
ATOM 796 O O . ARG A 1 99 ? -8.519 -1.106 12.477 1.00 93.94 99 ARG A O 1
ATOM 803 N N . LYS A 1 100 ? -6.736 0.120 13.119 1.00 93.94 100 LYS A N 1
ATOM 804 C CA . LYS A 1 100 ? -6.305 -0.769 14.202 1.00 93.94 100 LYS A CA 1
ATOM 805 C C . LYS A 1 100 ? -7.353 -0.828 15.317 1.00 93.94 100 LYS A C 1
ATOM 807 O O . LYS A 1 100 ? -7.765 -1.925 15.683 1.00 93.94 100 LYS A O 1
ATOM 812 N N . LEU A 1 101 ? -7.832 0.326 15.787 1.00 95.19 101 LEU A N 1
ATOM 813 C CA . LEU A 1 101 ? -8.850 0.412 16.841 1.00 95.19 101 LEU A CA 1
ATOM 814 C C . LEU A 1 101 ? -10.186 -0.208 16.415 1.00 95.19 101 LEU A C 1
ATOM 816 O O . LEU A 1 101 ? -10.772 -0.984 17.166 1.00 95.19 101 LEU A O 1
ATOM 820 N N . ILE A 1 102 ? -10.643 0.066 15.187 1.00 94.31 102 ILE A N 1
ATOM 821 C CA . ILE A 1 102 ? -11.863 -0.548 14.641 1.00 94.31 102 ILE A CA 1
ATOM 822 C C . ILE A 1 102 ? -11.733 -2.074 14.646 1.00 94.31 102 ILE A C 1
ATOM 824 O O . ILE A 1 102 ? -12.640 -2.767 15.104 1.00 94.31 102 ILE A O 1
ATOM 828 N N . ARG A 1 103 ? -10.597 -2.618 14.189 1.00 92.62 103 ARG A N 1
ATOM 829 C CA . ARG A 1 103 ? -10.351 -4.068 14.197 1.00 92.62 103 ARG A CA 1
ATOM 830 C C . ARG A 1 103 ? -10.363 -4.641 15.618 1.00 92.62 103 ARG A C 1
ATOM 832 O O . ARG A 1 103 ? -10.962 -5.686 15.830 1.00 92.62 103 ARG A O 1
ATOM 839 N N . GLU A 1 104 ? -9.731 -3.967 16.573 1.00 93.56 104 GLU A N 1
ATOM 840 C CA . GLU A 1 104 ? -9.666 -4.399 17.977 1.00 93.56 104 GLU A CA 1
ATOM 841 C C . GLU A 1 104 ? -11.043 -4.409 18.664 1.00 93.56 104 GLU A C 1
ATOM 843 O O . GLU A 1 104 ? -11.345 -5.279 19.484 1.00 93.56 104 GLU A O 1
ATOM 848 N N . TYR A 1 105 ? -11.899 -3.444 18.327 1.00 94.69 105 TYR A N 1
ATOM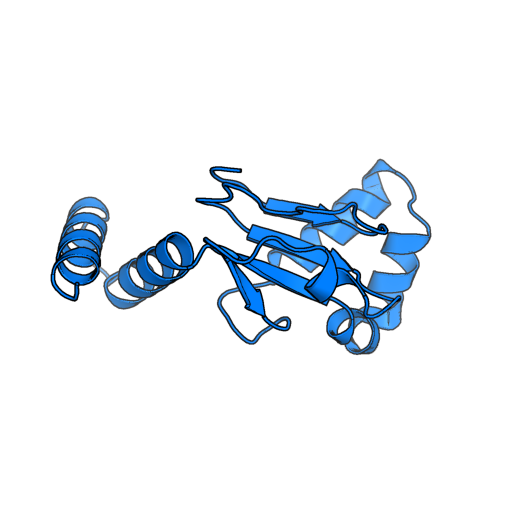 849 C CA . TYR A 1 105 ? -13.226 -3.299 18.927 1.00 94.69 105 TYR A CA 1
ATOM 850 C C . TYR A 1 105 ? -14.329 -4.053 18.192 1.00 94.69 105 TYR A C 1
ATOM 852 O O . TYR A 1 105 ? -15.392 -4.268 18.778 1.00 94.69 105 TYR A O 1
ATOM 860 N N . THR A 1 106 ? -14.078 -4.501 16.963 1.00 93.94 106 THR A N 1
ATOM 861 C CA . THR A 1 106 ? -14.999 -5.369 16.229 1.00 93.94 106 THR A CA 1
ATOM 862 C C . THR A 1 106 ? -15.146 -6.695 16.971 1.00 93.94 106 THR A C 1
ATOM 864 O O . THR A 1 106 ? -14.211 -7.490 17.053 1.00 93.94 106 THR A O 1
ATOM 867 N N . LYS A 1 107 ? -16.339 -6.943 17.518 1.00 92.19 107 LYS A N 1
ATOM 868 C CA . LYS A 1 107 ? -16.698 -8.185 18.213 1.00 92.19 107 LYS A CA 1
ATOM 869 C C . LYS A 1 107 ? -18.080 -8.653 17.755 1.00 92.19 107 LYS A C 1
ATOM 871 O O . LYS A 1 107 ? -18.918 -7.805 17.440 1.00 92.19 107 LYS A O 1
ATOM 876 N N . PRO A 1 108 ? -18.350 -9.972 17.752 1.00 92.19 108 PRO A N 1
ATOM 877 C CA . PRO A 1 108 ? -19.681 -10.487 17.448 1.00 92.19 108 PRO A CA 1
ATOM 878 C C . PRO A 1 108 ? -20.754 -9.818 18.321 1.00 92.19 108 PRO A C 1
ATOM 880 O O . PRO A 1 108 ? -20.582 -9.701 19.533 1.00 92.19 108 PRO A O 1
ATOM 883 N N . GLY A 1 109 ? -21.850 -9.367 17.706 1.00 91.56 109 GLY A N 1
ATOM 884 C CA . GLY A 1 109 ? -22.980 -8.741 18.407 1.00 91.56 109 GLY A CA 1
ATOM 885 C C . GLY A 1 109 ? -22.848 -7.239 18.698 1.00 91.56 109 GLY A C 1
ATOM 886 O O . GLY A 1 109 ? -23.791 -6.653 19.225 1.00 91.56 109 GLY A O 1
ATOM 887 N N . ILE A 1 110 ? -21.731 -6.593 18.344 1.00 92.31 110 ILE A N 1
ATOM 888 C CA . ILE A 1 110 ? -21.589 -5.129 18.419 1.00 92.31 110 ILE A CA 1
ATOM 889 C C . ILE A 1 110 ? -21.829 -4.530 17.029 1.00 92.31 110 ILE A C 1
ATOM 891 O O . ILE A 1 110 ? -21.254 -4.997 16.048 1.00 92.31 110 ILE A O 1
ATOM 895 N N . SER A 1 111 ? -22.672 -3.496 16.942 1.00 95.38 111 SER A N 1
ATOM 896 C CA . SER A 1 111 ? -22.904 -2.770 15.689 1.00 95.38 111 SER A CA 1
ATOM 897 C C . SER A 1 111 ? -21.657 -2.002 15.250 1.00 95.38 111 SER A C 1
ATOM 899 O O . SER A 1 111 ? -20.924 -1.456 16.077 1.00 95.38 111 SER A O 1
ATOM 901 N N . GLU A 1 112 ? -21.444 -1.921 13.939 1.00 92.81 112 GLU A N 1
ATOM 902 C CA . GLU A 1 112 ? -20.305 -1.211 13.346 1.00 92.81 112 GLU A CA 1
ATOM 903 C C . GLU A 1 112 ? -20.240 0.259 13.790 1.00 92.81 112 GLU A C 1
ATOM 905 O O . GLU A 1 112 ? -19.177 0.748 14.157 1.00 92.81 112 GLU A O 1
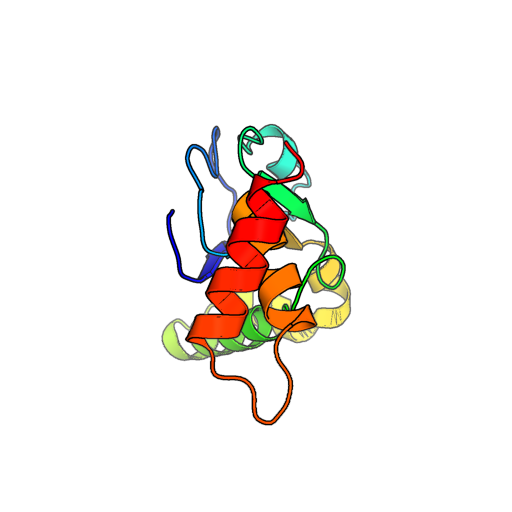ATOM 910 N N . GLU A 1 113 ? -21.386 0.935 13.874 1.00 94.56 113 GLU A N 1
ATOM 911 C CA . GLU A 1 113 ? -21.490 2.317 14.358 1.00 94.56 113 GLU A CA 1
ATOM 912 C C . GLU A 1 113 ? -20.891 2.495 15.761 1.00 94.56 113 GLU A C 1
ATOM 914 O O . GLU A 1 113 ? -20.096 3.407 15.978 1.00 94.56 113 GLU A O 1
ATOM 919 N N . LYS A 1 114 ? -21.184 1.580 16.698 1.00 94.62 114 LYS A N 1
ATOM 920 C CA . LYS A 1 114 ? -20.648 1.637 18.071 1.00 94.62 114 LYS A CA 1
ATOM 921 C C . LYS A 1 114 ? -19.149 1.361 18.110 1.00 94.62 114 LYS A C 1
ATOM 923 O O . LYS A 1 114 ? -18.433 1.904 18.949 1.00 94.62 114 LYS A O 1
ATOM 928 N N . VAL A 1 115 ? -18.668 0.494 17.218 1.00 95.81 115 VAL A N 1
ATOM 929 C CA . VAL A 1 115 ? -17.236 0.209 17.061 1.00 95.81 115 VAL A CA 1
ATOM 930 C C . VAL A 1 115 ? -16.506 1.458 16.571 1.00 95.81 115 VAL A C 1
ATOM 932 O O . VAL A 1 115 ? -15.482 1.822 17.150 1.00 95.81 115 VAL A O 1
ATOM 935 N N . ILE A 1 116 ? -17.041 2.124 15.543 1.00 94.06 116 ILE A N 1
ATOM 936 C CA . ILE A 1 116 ? -16.472 3.350 14.972 1.00 94.06 116 ILE A CA 1
ATOM 937 C C . ILE A 1 116 ? -16.485 4.476 16.002 1.00 94.06 116 ILE A C 1
ATOM 939 O O . ILE A 1 116 ? -15.453 5.109 16.207 1.00 94.06 116 ILE A O 1
ATOM 943 N N . GLU A 1 117 ? -17.611 4.692 16.681 1.00 94.25 117 GLU A N 1
ATOM 944 C CA . GLU A 1 117 ? -17.750 5.700 17.734 1.00 94.25 117 GLU A CA 1
ATOM 945 C C . GLU A 1 117 ? -16.697 5.496 18.834 1.00 94.25 117 GLU A C 1
ATOM 947 O O . GLU A 1 117 ? -15.928 6.402 19.158 1.00 94.25 117 GLU A O 1
ATOM 952 N N . LYS A 1 118 ? -16.583 4.268 19.356 1.00 94.75 118 LYS A N 1
ATOM 953 C CA . LYS A 1 118 ? -15.591 3.935 20.383 1.00 94.75 118 LYS A CA 1
ATOM 954 C C . LYS A 1 118 ? -14.154 4.129 19.893 1.00 94.75 118 LYS A C 1
ATOM 956 O O . LYS A 1 118 ? -13.316 4.647 20.635 1.00 94.75 118 LYS A O 1
ATOM 961 N N . ALA A 1 119 ? -13.851 3.694 18.670 1.00 95.12 119 ALA A N 1
ATOM 962 C CA . ALA A 1 119 ? -12.538 3.883 18.062 1.00 95.12 119 ALA A CA 1
ATOM 963 C C . ALA A 1 119 ? -12.201 5.372 17.911 1.00 95.12 119 ALA A C 1
ATOM 965 O O . ALA A 1 119 ? -11.083 5.767 18.231 1.00 95.12 119 ALA A O 1
ATOM 966 N N . PHE A 1 120 ? -13.169 6.192 17.495 1.00 93.31 120 PHE A N 1
ATOM 967 C CA . PHE A 1 120 ? -13.000 7.631 17.323 1.00 93.31 120 PHE A CA 1
ATOM 968 C C . PHE A 1 120 ? -12.6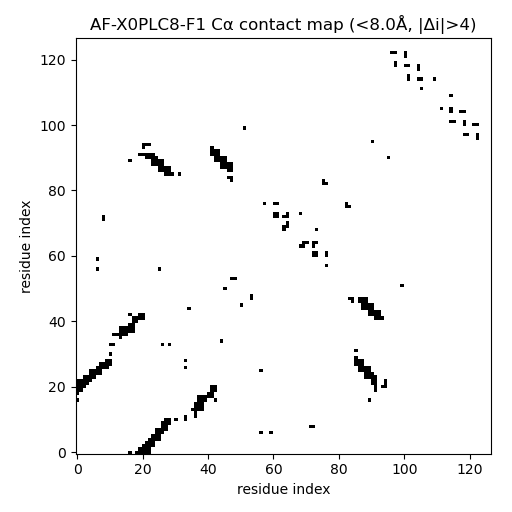49 8.313 18.644 1.00 93.31 120 PHE A C 1
ATOM 970 O O . PHE A 1 120 ? -11.582 8.915 18.740 1.00 93.31 120 PHE A O 1
ATOM 977 N N . TYR A 1 121 ? -13.468 8.130 19.686 1.00 94.19 121 TYR A N 1
ATOM 978 C CA . TYR A 1 121 ? -13.189 8.721 20.997 1.00 94.19 121 TYR A CA 1
ATOM 979 C C . TYR A 1 121 ? -11.835 8.269 21.552 1.00 94.19 121 TYR A C 1
ATOM 981 O O . TYR A 1 121 ? -11.071 9.077 22.066 1.00 94.19 121 TYR A O 1
ATOM 989 N N . THR A 1 122 ? -11.484 6.992 21.381 1.00 94.12 122 THR A N 1
ATOM 990 C CA . THR A 1 122 ? -10.177 6.482 21.823 1.00 94.12 122 THR A CA 1
ATOM 991 C C . THR A 1 122 ? -9.022 7.135 21.060 1.00 94.12 122 THR A C 1
ATOM 993 O O . THR A 1 122 ? -7.985 7.430 21.649 1.00 94.12 122 THR A O 1
ATOM 996 N N . ALA A 1 123 ? -9.177 7.367 19.756 1.00 90.44 123 ALA A N 1
ATOM 997 C CA . ALA A 1 123 ? -8.136 7.971 18.938 1.00 90.44 123 ALA A CA 1
ATOM 998 C C . ALA A 1 123 ? -7.907 9.449 19.270 1.00 90.44 123 ALA A C 1
ATOM 1000 O O . ALA A 1 123 ? -6.748 9.860 19.262 1.00 90.44 123 ALA A O 1
ATOM 1001 N N . THR A 1 124 ? -8.972 10.202 19.571 1.00 88.56 124 THR A N 1
ATOM 1002 C CA . THR A 1 124 ? -8.928 11.652 19.828 1.00 88.56 124 THR A CA 1
ATOM 1003 C C . THR A 1 124 ? -8.695 12.025 21.291 1.00 88.56 124 THR A C 1
ATOM 1005 O O . THR A 1 124 ? -8.352 13.162 21.574 1.00 88.56 124 THR A O 1
ATOM 1008 N N . SER A 1 125 ? -8.914 11.111 22.241 1.00 83.69 125 SER A N 1
ATOM 1009 C CA . SER A 1 125 ? -8.690 11.365 23.676 1.00 83.69 125 SER A CA 1
ATOM 1010 C C . SER A 1 125 ? -7.255 11.083 24.147 1.00 83.69 125 SER A C 1
ATOM 1012 O O . SER A 1 125 ? -6.998 11.135 25.346 1.00 83.69 125 SER A O 1
ATOM 1014 N N . GLN A 1 126 ? -6.340 10.725 23.241 1.00 59.28 126 GLN A N 1
ATOM 1015 C CA . GLN A 1 126 ? -4.925 10.458 23.548 1.00 59.28 126 GLN A CA 1
ATOM 1016 C C . GLN A 1 126 ? -3.961 11.543 23.042 1.00 59.28 126 GLN A C 1
ATOM 1018 O O . GLN A 1 126 ? -2.750 11.338 23.116 1.00 59.28 126 GLN A O 1
ATOM 1023 N N . ASP A 1 127 ? -4.497 12.663 22.562 1.00 49.88 127 ASP A N 1
ATOM 1024 C CA . ASP A 1 127 ? -3.758 13.881 22.212 1.00 49.88 127 ASP A CA 1
ATOM 1025 C C . ASP A 1 127 ? -4.039 14.975 23.258 1.00 49.88 127 ASP A C 1
ATOM 1027 O O . ASP A 1 127 ? -3.119 15.779 23.531 1.00 49.88 127 ASP A O 1
#

InterPro domains:
  IPR002489 Glutamate synthase, alpha subunit, C-terminal [PF01493] (1-93)
  IPR036485 Glutamate synthase, alpha subunit, C-terminal domain superfamily [G3DSA:2.160.20.60] (1-113)
  IPR036485 Glutamate synthase, alpha subunit, C-terminal domain superfamily [SSF69336] (1-102)
  IPR051394 Glutamate Synthase [PTHR43100] (1-107)

Organism: NCBI:txid1423743

pLDDT: mean 95.34, std 5.85, range [49.88, 98.69]

Solvent-accessible surface area (backbone atoms only — not comparable to full-atom values): 7210 Å² total; per-residue (Å²): 77,73,57,63,79,47,79,38,91,48,91,80,62,75,57,35,61,59,81,22,60,22,42,40,36,39,35,44,37,88,78,76,54,56,79,83,24,43,37,57,90,52,33,44,80,37,53,69,80,70,75,74,86,58,71,64,57,61,53,52,37,51,51,44,27,75,75,66,68,37,63,69,44,45,53,39,62,78,40,35,89,63,48,50,73,39,28,38,31,42,37,14,49,67,43,50,53,45,53,50,38,32,59,72,55,60,48,94,95,60,56,67,67,60,25,47,52,53,25,48,54,58,65,66,73,75,117

Radius of gyration: 16.38 Å; Cα contacts (8 Å, |Δi|>4): 177; chains: 1; bounding box: 39×31×44 Å

Foldseek 3Di:
DAEDEEEALDDDAAAPCPVVAYYKYKYQAPVPCVVVRYDPPFKDKDQPPPADDDPVVLVVLVVCCVVPVDPSSVVCNVVVVVSSRRMIMIGGPLNSQLVVQLVVQDDPPDDSVVSSVVSVCVSVVVD

Mean predicted aligned error: 3.55 Å

Sequence (127 aa):
MTGGVAVILGRTGRNFAAGMSGGVAYVYDWTHDFAKKCNRDLVDLYHLDEAGDDSILKELLKKHVQYTDSETARKILDNWDTEKKTFIKVYPRDYHKMRKLIREYTKPGISEEKVIEKAFYTATSQD

Secondary structure (DSSP, 8-state):
-EEEEEEE-S---TTBTTT--EEEEEEE-TTS-GGGTB--SSEEEEETTTSS--HHHHHHHHHHHHHH--HHHHHHHHTHHHHGGGEEEEEEHHHHHHHHHHHHH--TT--HHHHHHHHHHHHHTT-

Nearest PDB structures (foldseek):
  7mfm-assembly1_G  TM=9.031E-01  e=2.233E-10  Bacillus subtilis
  1ea0-assembly2_B  TM=9.219E-01  e=9.318E-08  Azospirillum brasilense
  6s6u-assembly1_A  TM=9.149E-01  e=1.293E-07  Azospirillum brasilense
  1ofe-assembly2_B  TM=9.617E-01  e=8.116E-07  Synechocystis sp. PCC 6803
  6s6s-assembly1_C  TM=9.049E-01  e=1.795E-07  Azospirillum brasilense